Protein AF-A0A9D4EID6-F1 (afdb_monomer_lite)

Foldseek 3Di:
DDDPPPPPPVPPADPVRVVCVVLCLPHDDPVRVVVLCVQCPVQPVHPVNVVVPVSDDDPVCVVVVVVVVVVVD

pLDDT: mean 83.79, std 13.79, range [39.81, 96.62]

Secondary structure (DSSP, 8-state):
---------TTSS-HHHHHHHHTTSS---HHHHHHHHHHTTTGGGSHHHHHHHHTS--HHHHHHHHHHHHHH-

Radius of gyration: 18.32 Å; chains: 1; bounding box: 26×64×33 Å

Sequence (73 aa):
MYAYSNDHDYFSTSHEQNFLNLNKIIKITSEECECIEEQTRGQNTNDQWYEERGKRIQSSNYHRICAATEKTN

InterPro domains:
  IPR011335 Restriction endonuclease type II-like [SSF52980] (31-69)

Organism: Dreissena polymorpha (NCBI:txid45954)

Structure (mmCIF, N/CA/C/O backbone):
data_AF-A0A9D4EID6-F1
#
_entry.id   AF-A0A9D4EID6-F1
#
loop_
_atom_site.group_PDB
_atom_site.id
_atom_site.type_symbol
_atom_site.label_atom_id
_atom_site.label_alt_id
_atom_site.label_comp_id
_atom_site.label_asym_id
_atom_site.la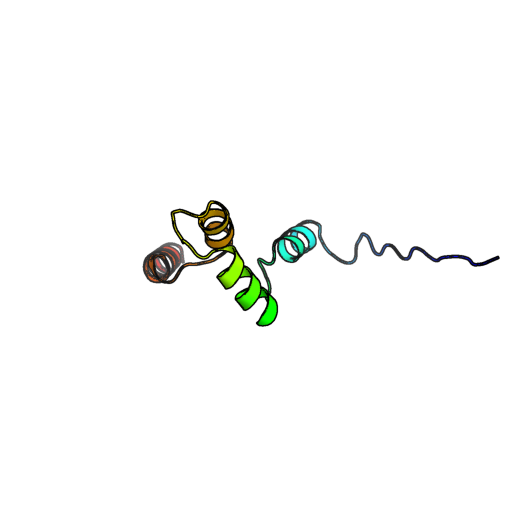bel_entity_id
_atom_site.label_seq_id
_atom_site.pdbx_PDB_ins_code
_atom_site.Cartn_x
_atom_site.Cartn_y
_atom_site.Cartn_z
_atom_site.occupancy
_atom_site.B_iso_or_equiv
_atom_site.auth_seq_id
_atom_site.auth_comp_id
_atom_site.auth_asym_id
_atom_site.auth_atom_id
_atom_site.pdbx_PDB_model_num
ATOM 1 N N . MET A 1 1 ? 9.154 41.924 -15.079 1.00 39.81 1 MET A N 1
ATOM 2 C CA . MET A 1 1 ? 8.517 40.870 -15.893 1.00 39.81 1 MET A CA 1
ATOM 3 C C . MET A 1 1 ? 9.087 39.546 -15.408 1.00 39.81 1 MET A C 1
ATOM 5 O O . MET A 1 1 ? 10.219 39.237 -15.743 1.00 39.81 1 MET A O 1
ATOM 9 N N . TYR A 1 2 ? 8.396 38.854 -14.499 1.00 49.69 2 TYR A N 1
ATOM 10 C CA . TYR A 1 2 ? 8.834 37.536 -14.027 1.00 49.69 2 TYR A CA 1
ATOM 11 C C . TYR A 1 2 ? 8.348 36.502 -15.043 1.00 49.69 2 TYR A C 1
ATOM 13 O O . TYR A 1 2 ? 7.145 36.290 -15.173 1.00 49.69 2 TYR A O 1
ATOM 21 N N . ALA A 1 3 ? 9.267 35.915 -15.804 1.00 54.81 3 ALA A N 1
ATOM 22 C CA . ALA A 1 3 ? 8.966 34.748 -16.618 1.00 54.81 3 ALA A CA 1
ATOM 23 C C . ALA A 1 3 ? 8.987 33.530 -15.685 1.00 54.81 3 ALA A C 1
ATOM 25 O O . ALA A 1 3 ? 10.048 33.090 -15.254 1.00 54.81 3 ALA A O 1
ATOM 26 N N . TYR A 1 4 ? 7.807 33.038 -15.312 1.00 57.75 4 TYR A N 1
ATOM 27 C CA . TYR A 1 4 ? 7.663 31.745 -14.652 1.00 57.75 4 TYR A CA 1
ATOM 28 C C . TYR A 1 4 ? 7.877 30.678 -15.729 1.00 57.75 4 TYR A C 1
ATOM 30 O O . TYR A 1 4 ? 6.982 30.429 -16.538 1.00 57.75 4 TYR A O 1
ATOM 38 N N . SER A 1 5 ? 9.087 30.118 -15.817 1.00 58.81 5 SER A N 1
ATOM 39 C CA . SER A 1 5 ? 9.320 28.951 -16.665 1.00 58.81 5 SER A CA 1
ATOM 40 C C . SER A 1 5 ? 8.581 27.778 -16.034 1.00 58.81 5 SER A C 1
ATOM 42 O O . SER A 1 5 ? 9.037 27.175 -15.065 1.00 58.81 5 SER A O 1
ATOM 44 N N . ASN A 1 6 ? 7.403 27.492 -16.567 1.00 58.62 6 ASN A N 1
ATOM 45 C CA . ASN A 1 6 ? 6.719 26.232 -16.351 1.00 58.62 6 ASN A CA 1
ATOM 46 C C . ASN A 1 6 ? 7.487 25.169 -17.146 1.00 58.62 6 ASN A C 1
ATOM 48 O O . ASN A 1 6 ? 7.136 24.866 -18.286 1.00 58.62 6 ASN A O 1
ATOM 52 N N . ASP A 1 7 ? 8.591 24.690 -16.573 1.00 55.31 7 ASP A N 1
ATOM 53 C CA . ASP A 1 7 ? 9.354 23.561 -17.097 1.00 55.31 7 ASP A CA 1
ATOM 54 C C . ASP A 1 7 ? 8.570 22.287 -16.781 1.00 55.31 7 ASP A C 1
ATOM 56 O O . ASP A 1 7 ? 8.819 21.564 -15.817 1.00 55.31 7 ASP A O 1
ATOM 60 N N . HIS A 1 8 ? 7.479 22.106 -17.519 1.00 59.34 8 HIS A N 1
ATOM 61 C CA . HIS A 1 8 ? 6.681 20.902 -17.427 1.00 59.34 8 HIS A CA 1
ATOM 62 C C . HIS A 1 8 ? 7.382 19.841 -18.254 1.00 59.34 8 HIS A C 1
ATOM 64 O O . HIS A 1 8 ? 7.182 19.735 -19.465 1.00 59.34 8 HIS A O 1
ATOM 70 N N . ASP A 1 9 ? 8.223 19.066 -17.584 1.00 63.50 9 ASP A N 1
ATOM 71 C CA . ASP A 1 9 ? 8.941 17.945 -18.171 1.00 63.50 9 ASP A CA 1
ATOM 72 C C . ASP A 1 9 ? 7.971 16.764 -18.391 1.00 63.50 9 ASP A C 1
ATOM 74 O O . ASP A 1 9 ? 8.050 15.712 -17.752 1.00 63.50 9 ASP A O 1
ATOM 78 N N . TYR A 1 10 ? 6.981 16.972 -19.272 1.00 58.78 10 TYR A N 1
ATOM 79 C CA . TYR A 1 10 ? 5.869 16.057 -19.571 1.00 58.78 10 TYR A CA 1
ATOM 80 C C . TYR A 1 10 ? 6.331 14.690 -20.106 1.00 58.78 10 TYR A C 1
ATOM 82 O O . TYR A 1 10 ? 5.530 13.759 -20.167 1.00 58.78 10 TYR A O 1
ATOM 90 N N . PHE A 1 11 ? 7.607 14.563 -20.483 1.00 60.94 11 PHE A N 1
ATOM 91 C CA . PHE A 1 11 ? 8.214 13.336 -21.000 1.00 60.94 11 PHE A CA 1
ATOM 92 C C . PHE A 1 11 ? 9.240 12.704 -20.049 1.00 60.94 11 PHE A C 1
ATOM 94 O O . PHE A 1 11 ? 9.746 11.625 -20.348 1.00 60.94 11 PHE A O 1
ATOM 101 N N . SER A 1 12 ? 9.529 13.325 -18.900 1.00 71.75 12 SER A N 1
ATOM 102 C CA . SER A 1 12 ? 10.474 12.781 -17.909 1.00 71.75 12 SER A CA 1
ATOM 103 C C . SER A 1 12 ? 9.987 11.487 -17.260 1.00 71.75 12 SER A C 1
ATOM 105 O O . SER A 1 12 ? 10.782 10.638 -16.861 1.00 71.75 12 SER A O 1
ATOM 107 N N . THR A 1 13 ? 8.666 11.342 -17.143 1.00 71.25 13 THR A N 1
ATOM 108 C CA . THR A 1 13 ? 8.024 10.279 -16.376 1.00 71.25 13 THR A CA 1
ATOM 109 C C . THR A 1 13 ? 6.883 9.702 -17.200 1.00 71.25 13 THR A C 1
ATOM 111 O O . THR A 1 13 ? 5.981 10.437 -17.608 1.00 71.25 13 THR A O 1
ATOM 114 N N . SER A 1 14 ? 6.910 8.392 -17.462 1.00 83.19 14 SER A N 1
ATOM 115 C CA . SER A 1 14 ? 5.833 7.748 -18.217 1.00 83.19 14 SER A CA 1
ATOM 116 C C . SER A 1 14 ? 4.502 7.855 -17.461 1.00 83.19 14 SER A C 1
ATOM 118 O O . SER A 1 14 ? 4.469 8.005 -16.234 1.00 83.19 14 SER A O 1
ATOM 120 N N . HIS A 1 15 ? 3.382 7.784 -18.182 1.00 81.00 15 HIS A N 1
ATOM 121 C CA . HIS A 1 15 ? 2.060 7.862 -17.560 1.00 81.00 15 HIS A CA 1
ATOM 122 C C . HIS A 1 15 ? 1.845 6.729 -16.545 1.00 81.00 15 HIS A C 1
ATOM 124 O O . HIS A 1 15 ? 1.276 6.945 -15.476 1.00 81.00 15 HIS A O 1
ATOM 130 N N . GLU A 1 16 ? 2.372 5.542 -16.841 1.00 86.19 16 GLU A N 1
ATOM 131 C CA . GLU A 1 16 ? 2.365 4.389 -15.945 1.00 86.19 16 GLU A CA 1
ATOM 132 C C . GLU A 1 16 ? 3.150 4.693 -14.670 1.00 86.19 16 GLU A C 1
ATOM 134 O O . GLU A 1 16 ? 2.643 4.499 -13.569 1.00 86.19 16 GLU A O 1
ATOM 139 N N . GLN A 1 17 ? 4.362 5.233 -14.800 1.00 84.00 17 GLN A N 1
ATOM 140 C CA . GLN A 1 17 ? 5.197 5.584 -13.656 1.00 84.00 17 GLN A CA 1
ATOM 141 C C . GLN A 1 17 ? 4.513 6.643 -12.775 1.00 84.00 17 GLN A C 1
ATOM 143 O O . GLN A 1 17 ? 4.516 6.527 -11.549 1.00 84.00 17 GLN A O 1
ATOM 148 N N . ASN A 1 18 ? 3.852 7.630 -13.388 1.00 84.56 18 ASN A N 1
ATOM 149 C CA . ASN A 1 18 ? 3.053 8.627 -12.676 1.00 84.56 18 ASN A CA 1
ATOM 150 C C . ASN A 1 18 ? 1.885 7.989 -11.920 1.00 84.56 18 ASN A C 1
ATOM 152 O O . ASN A 1 18 ? 1.711 8.255 -10.733 1.00 84.56 18 ASN A O 1
ATOM 156 N N . PHE A 1 19 ? 1.117 7.112 -12.569 1.00 85.75 19 PHE A N 1
ATOM 157 C CA . PHE A 1 19 ? 0.025 6.385 -11.924 1.00 85.75 19 PHE A CA 1
ATOM 158 C C . PHE A 1 19 ? 0.520 5.563 -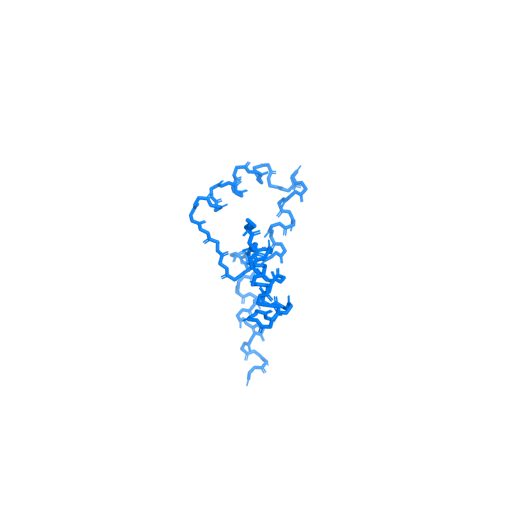10.727 1.00 85.75 19 PHE A C 1
ATOM 160 O O . PHE A 1 19 ? -0.071 5.617 -9.645 1.00 85.75 19 PHE A O 1
ATOM 167 N N . LEU A 1 20 ? 1.622 4.832 -10.896 1.00 86.69 20 LEU A N 1
ATOM 168 C CA . LEU A 1 20 ? 2.194 3.988 -9.852 1.00 86.69 20 LEU A CA 1
ATOM 169 C C . LEU A 1 20 ? 2.729 4.811 -8.667 1.00 86.69 20 LEU A C 1
ATOM 171 O O . LEU A 1 20 ? 2.575 4.395 -7.516 1.00 86.69 20 LEU A O 1
ATOM 175 N N . ASN A 1 21 ? 3.314 5.983 -8.934 1.00 85.62 21 ASN A N 1
ATOM 176 C CA . ASN A 1 21 ? 3.784 6.914 -7.907 1.00 85.62 21 ASN A CA 1
ATOM 177 C C . ASN A 1 21 ? 2.618 7.565 -7.152 1.00 85.62 21 ASN A C 1
ATOM 179 O O . ASN A 1 21 ? 2.607 7.550 -5.923 1.00 85.62 21 ASN A O 1
ATOM 183 N N . LEU A 1 22 ? 1.608 8.074 -7.867 1.00 85.62 22 LEU A N 1
ATOM 184 C CA . LEU A 1 22 ? 0.417 8.695 -7.271 1.00 85.62 22 LEU A CA 1
ATOM 185 C C . LEU A 1 22 ? -0.336 7.728 -6.352 1.00 85.62 22 LEU A C 1
ATOM 187 O O . LEU A 1 22 ? -0.830 8.125 -5.299 1.00 85.62 22 LEU A O 1
ATOM 191 N N . ASN A 1 23 ? -0.387 6.450 -6.726 1.00 85.00 23 ASN A N 1
ATOM 192 C CA . ASN A 1 23 ? -1.047 5.410 -5.940 1.00 85.00 23 ASN A CA 1
ATOM 193 C C . ASN A 1 23 ? -0.132 4.742 -4.900 1.00 85.00 23 ASN A C 1
ATOM 195 O O . ASN A 1 23 ? -0.570 3.803 -4.233 1.00 85.00 23 ASN A O 1
ATOM 199 N N . LYS A 1 24 ? 1.118 5.205 -4.745 1.00 85.12 24 LYS A N 1
ATOM 200 C CA . LYS A 1 24 ? 2.103 4.670 -3.786 1.00 85.12 24 LYS A CA 1
ATOM 201 C C . LYS A 1 24 ? 2.309 3.154 -3.915 1.00 85.12 24 LYS A C 1
ATOM 203 O O . LYS A 1 24 ? 2.378 2.429 -2.918 1.00 85.12 24 LYS A O 1
ATOM 208 N N . ILE A 1 25 ? 2.365 2.675 -5.160 1.00 83.50 25 ILE A N 1
ATOM 209 C CA . ILE A 1 25 ? 2.534 1.253 -5.495 1.00 83.50 25 ILE A CA 1
ATOM 210 C C . ILE A 1 25 ? 4.020 0.867 -5.485 1.00 83.50 25 ILE A C 1
ATOM 212 O O . ILE A 1 25 ? 4.369 -0.206 -5.003 1.00 83.50 25 ILE A O 1
ATOM 216 N N . ILE A 1 26 ? 4.904 1.740 -5.989 1.00 83.50 26 ILE A N 1
ATOM 217 C CA . ILE A 1 26 ? 6.351 1.454 -6.105 1.00 83.50 26 ILE A CA 1
ATOM 218 C C . ILE A 1 26 ? 7.068 1.654 -4.771 1.00 83.50 26 ILE A C 1
ATOM 220 O O . ILE A 1 26 ? 7.942 0.874 -4.397 1.00 83.50 26 ILE A O 1
ATOM 224 N N . LYS A 1 27 ? 6.733 2.739 -4.071 1.00 86.56 27 LYS A N 1
ATOM 225 C CA . LYS A 1 27 ? 7.411 3.162 -2.851 1.00 86.56 27 LYS A CA 1
ATOM 226 C C . LYS A 1 27 ? 6.405 3.777 -1.891 1.00 86.56 27 LYS A C 1
ATOM 228 O O . LYS A 1 27 ? 5.498 4.489 -2.314 1.00 86.56 27 LYS A O 1
ATOM 233 N N . ILE A 1 28 ? 6.617 3.498 -0.614 1.00 90.62 28 ILE A N 1
ATOM 234 C CA . ILE A 1 28 ? 5.912 4.094 0.512 1.00 90.62 28 ILE A CA 1
ATOM 235 C C . ILE A 1 28 ? 6.946 4.420 1.593 1.00 90.62 28 ILE A C 1
ATOM 237 O O . ILE A 1 28 ? 7.879 3.636 1.802 1.00 90.62 28 ILE A O 1
ATOM 241 N N . THR A 1 29 ? 6.849 5.590 2.219 1.00 93.06 29 THR A N 1
ATOM 242 C CA . THR A 1 29 ? 7.722 5.952 3.346 1.00 93.06 29 THR A CA 1
ATOM 243 C C . THR A 1 29 ? 7.199 5.376 4.661 1.00 93.06 29 THR A C 1
ATOM 245 O O . THR A 1 29 ? 6.063 4.911 4.742 1.00 93.06 29 THR A O 1
ATOM 248 N N . SER A 1 30 ? 8.023 5.388 5.710 1.00 94.38 30 SER A N 1
ATOM 249 C CA . SER A 1 30 ? 7.600 4.919 7.034 1.00 94.38 30 SER A CA 1
ATOM 250 C C . SER A 1 30 ? 6.444 5.751 7.587 1.00 94.38 30 SER A C 1
ATOM 252 O O . SER A 1 30 ? 5.479 5.188 8.090 1.00 94.38 30 SER A O 1
ATOM 254 N N . GLU A 1 31 ? 6.493 7.072 7.412 1.00 95.44 31 GLU A N 1
ATOM 255 C CA . GLU A 1 31 ? 5.429 7.981 7.845 1.00 95.44 31 GLU A CA 1
ATOM 256 C C . GLU A 1 31 ? 4.118 7.686 7.104 1.00 95.44 31 GLU A C 1
ATOM 258 O O . GLU A 1 31 ? 3.039 7.681 7.687 1.00 95.44 31 GLU A O 1
ATOM 263 N N . GLU A 1 32 ? 4.196 7.377 5.808 1.00 93.00 32 GLU A N 1
ATOM 264 C CA . GLU A 1 32 ? 3.022 6.994 5.027 1.00 93.00 32 GLU A CA 1
ATOM 265 C C . GLU A 1 32 ? 2.461 5.633 5.450 1.00 93.00 32 GLU A C 1
ATOM 267 O O . GLU A 1 32 ? 1.243 5.460 5.453 1.00 93.00 32 GLU A O 1
ATOM 272 N N . CYS A 1 33 ? 3.320 4.679 5.823 1.00 93.12 33 CYS A N 1
ATOM 273 C CA . CYS A 1 33 ? 2.887 3.406 6.399 1.00 93.12 33 CYS A CA 1
ATOM 274 C C . CYS A 1 33 ? 2.112 3.623 7.702 1.00 93.12 33 CYS A C 1
ATOM 276 O O . CYS A 1 33 ? 1.068 3.003 7.892 1.00 93.12 33 CYS A O 1
ATOM 278 N N . GLU A 1 34 ? 2.600 4.507 8.572 1.00 96.44 34 GLU A N 1
ATOM 279 C CA . GLU A 1 34 ? 1.926 4.866 9.823 1.00 96.44 34 GLU A CA 1
ATOM 280 C C . GLU A 1 34 ? 0.569 5.522 9.547 1.00 96.44 34 GLU A C 1
ATOM 282 O O . GLU A 1 34 ? -0.445 5.079 10.082 1.00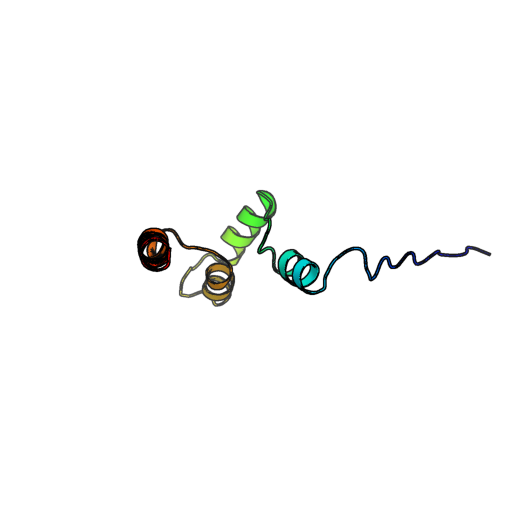 96.44 34 GLU A O 1
ATOM 287 N N . CYS A 1 35 ? 0.506 6.493 8.629 1.00 95.25 35 CYS A N 1
ATOM 288 C CA . CYS A 1 35 ? -0.763 7.110 8.242 1.00 95.25 35 CYS A CA 1
ATOM 289 C C . CYS A 1 35 ? -1.766 6.092 7.679 1.00 95.25 35 CYS A C 1
ATOM 291 O O . CYS A 1 35 ? -2.948 6.158 8.010 1.00 95.25 35 CYS A O 1
ATOM 293 N N . ILE A 1 36 ? -1.321 5.155 6.835 1.00 93.81 36 ILE A N 1
ATOM 294 C CA . ILE A 1 36 ? -2.197 4.107 6.293 1.00 93.81 36 ILE A CA 1
ATOM 295 C C . ILE A 1 36 ? -2.673 3.173 7.404 1.00 93.81 36 ILE A C 1
ATOM 297 O O . ILE A 1 36 ? -3.844 2.799 7.410 1.00 93.81 36 ILE A O 1
ATOM 301 N N . GLU A 1 37 ? -1.808 2.793 8.348 1.00 95.12 37 GLU A N 1
ATOM 302 C CA . GLU A 1 37 ? -2.219 1.983 9.498 1.00 95.12 37 GLU A CA 1
ATOM 303 C C . GLU A 1 37 ? -3.343 2.682 10.257 1.00 95.12 37 GLU A C 1
ATOM 305 O O . GLU A 1 37 ? -4.413 2.097 10.415 1.00 95.12 37 GLU A O 1
ATOM 310 N N . GLU A 1 38 ? -3.144 3.947 10.626 1.00 96.62 38 GLU A N 1
ATOM 311 C CA . GLU A 1 38 ? -4.123 4.736 11.370 1.00 96.62 38 GLU A CA 1
ATOM 312 C C . GLU A 1 38 ? -5.450 4.878 10.620 1.00 96.62 38 GLU A C 1
ATOM 314 O O . GLU A 1 38 ? -6.518 4.659 11.199 1.00 96.62 38 GLU A O 1
ATOM 319 N N . GLN A 1 39 ? -5.385 5.203 9.327 1.00 94.62 39 GLN A N 1
ATOM 320 C CA . GLN A 1 39 ? -6.553 5.398 8.466 1.00 94.62 39 GLN A CA 1
ATOM 321 C C . GLN A 1 39 ? -7.330 4.111 8.224 1.00 94.62 39 GLN A C 1
ATOM 323 O O . GLN A 1 39 ? -8.540 4.159 8.027 1.00 94.62 39 GLN A O 1
ATOM 328 N N . THR A 1 40 ? -6.656 2.963 8.261 1.00 95.81 40 THR A N 1
ATOM 329 C CA . THR A 1 40 ? -7.259 1.664 7.951 1.00 95.81 40 THR A CA 1
ATOM 330 C C . THR A 1 40 ? -7.566 0.817 9.195 1.00 95.81 40 THR A C 1
ATOM 332 O O . THR A 1 40 ? -7.993 -0.340 9.082 1.00 95.81 40 THR A O 1
ATOM 335 N N . ARG A 1 41 ? -7.439 1.395 10.403 1.00 94.75 41 ARG A N 1
ATOM 336 C CA . ARG A 1 41 ? -7.912 0.774 11.654 1.00 94.75 41 ARG A CA 1
ATOM 337 C C . ARG A 1 41 ? -9.389 0.383 11.541 1.00 94.75 41 ARG A C 1
ATOM 339 O O . ARG A 1 41 ? -10.190 1.061 10.902 1.00 94.75 41 ARG A O 1
ATOM 346 N N . GLY A 1 42 ? -9.745 -0.746 12.154 1.00 92.50 42 GLY A N 1
ATOM 347 C CA . GLY A 1 42 ? -11.050 -1.400 11.963 1.00 92.50 42 GLY A CA 1
ATOM 348 C C . GLY A 1 42 ? -11.051 -2.469 10.864 1.00 92.50 42 GLY A C 1
ATOM 349 O O . GLY A 1 42 ? -11.961 -3.289 10.812 1.00 92.50 42 GLY A O 1
ATOM 350 N N . GLN A 1 43 ? -9.989 -2.548 10.056 1.00 93.00 43 GLN A N 1
ATOM 351 C CA . GLN A 1 43 ? -9.767 -3.630 9.096 1.00 93.00 43 GLN A CA 1
ATOM 352 C C . GLN A 1 43 ? -10.970 -3.842 8.161 1.00 93.00 43 GLN A C 1
ATOM 354 O O . GLN A 1 43 ? -11.347 -2.951 7.417 1.00 93.00 43 GLN A O 1
ATOM 359 N N . ASN A 1 44 ? -11.604 -5.015 8.193 1.00 92.94 44 ASN A N 1
ATOM 360 C CA . ASN A 1 44 ? -12.700 -5.375 7.298 1.00 92.94 44 ASN A CA 1
ATOM 361 C C . ASN A 1 44 ? -13.966 -4.520 7.463 1.00 92.94 44 ASN A C 1
ATOM 363 O O . ASN A 1 44 ? -14.826 -4.586 6.588 1.00 92.94 44 ASN A O 1
ATOM 367 N N . THR A 1 45 ? -14.102 -3.764 8.556 1.00 95.06 45 THR A N 1
ATOM 368 C CA . THR A 1 45 ? -15.201 -2.806 8.749 1.00 95.06 45 THR A CA 1
ATOM 369 C C . THR A 1 45 ? -14.867 -1.407 8.234 1.00 95.06 45 THR A C 1
ATOM 371 O O . THR A 1 45 ? -15.679 -0.500 8.387 1.00 95.06 45 THR A O 1
ATOM 374 N N . ASN A 1 46 ? -13.666 -1.212 7.691 1.00 94.25 46 ASN A N 1
ATOM 375 C CA . ASN A 1 46 ? -13.199 0.039 7.120 1.00 94.25 46 ASN A CA 1
ATOM 376 C C . ASN A 1 46 ? -13.059 -0.125 5.604 1.00 94.25 46 ASN A C 1
ATOM 378 O O . ASN A 1 46 ? -12.292 -0.964 5.131 1.00 94.25 46 ASN A O 1
ATOM 382 N N . ASP A 1 47 ? -13.777 0.688 4.837 1.00 92.38 47 ASP A N 1
ATOM 383 C CA . ASP A 1 47 ? -13.788 0.588 3.376 1.00 92.38 47 ASP A CA 1
ATOM 384 C C . ASP A 1 47 ? -12.387 0.796 2.767 1.00 92.38 47 ASP A C 1
ATOM 386 O O . ASP A 1 47 ? -12.009 0.107 1.815 1.00 92.38 47 ASP A O 1
ATOM 390 N N . GLN A 1 48 ? -11.556 1.647 3.382 1.00 92.81 48 GLN A N 1
ATOM 391 C CA . GLN A 1 48 ? -10.188 1.926 2.923 1.00 92.81 48 GLN A CA 1
ATOM 392 C C . GLN A 1 48 ? -9.239 0.732 3.098 1.00 92.81 48 GLN A C 1
ATOM 394 O O . GLN A 1 48 ? -8.229 0.626 2.400 1.00 92.81 48 GLN A O 1
ATOM 399 N N . TRP A 1 49 ? -9.5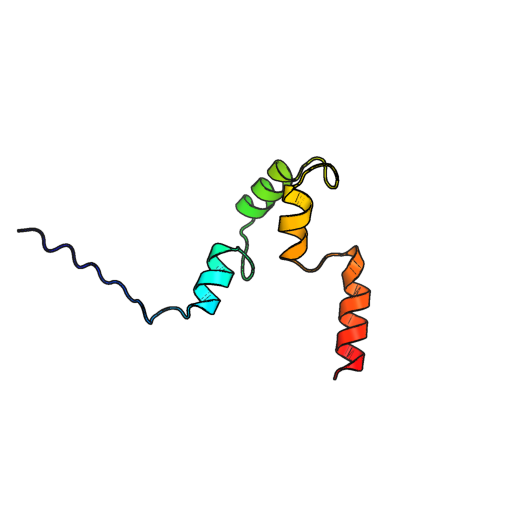57 -0.208 3.994 1.00 94.25 49 TRP A N 1
ATOM 400 C CA . TRP A 1 49 ? -8.736 -1.400 4.213 1.00 94.25 49 TRP A CA 1
ATOM 401 C C . TRP A 1 49 ? -8.647 -2.267 2.958 1.00 94.25 49 TRP A C 1
ATOM 403 O O . TRP A 1 49 ? -7.575 -2.772 2.621 1.00 94.25 49 TRP A O 1
ATOM 413 N N . TYR A 1 50 ? -9.759 -2.441 2.239 1.00 92.00 50 TYR A N 1
ATOM 414 C CA . TYR A 1 50 ? -9.764 -3.240 1.014 1.00 92.00 50 TYR A CA 1
ATOM 415 C C . TYR A 1 50 ? -9.017 -2.542 -0.123 1.00 92.00 50 TYR A C 1
ATOM 417 O O . TYR A 1 50 ? -8.268 -3.205 -0.844 1.00 92.00 50 TYR A O 1
ATOM 425 N N . GLU A 1 51 ? -9.162 -1.221 -0.243 1.00 91.75 51 GLU A N 1
ATOM 426 C CA . GLU A 1 51 ? -8.449 -0.424 -1.245 1.00 91.75 51 GLU A CA 1
ATOM 427 C C . GLU A 1 51 ? -6.930 -0.510 -1.057 1.00 91.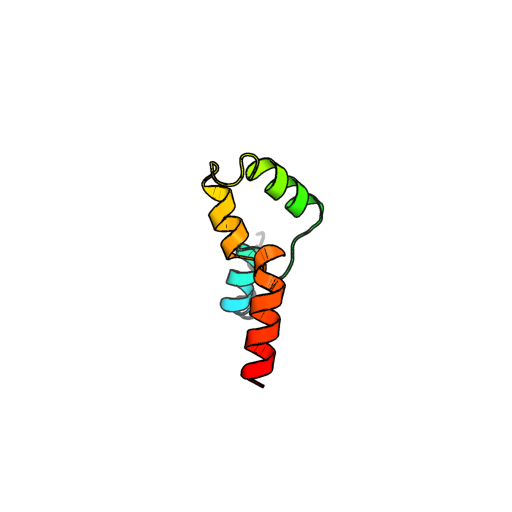75 51 GLU A C 1
ATOM 429 O O . GLU A 1 51 ? -6.200 -0.818 -2.003 1.00 91.75 51 GLU A O 1
ATOM 434 N N . GLU A 1 52 ? -6.436 -0.322 0.169 1.00 92.81 52 GLU A N 1
ATOM 435 C CA . GLU A 1 52 ? -4.999 -0.381 0.456 1.00 92.81 52 GLU A CA 1
ATOM 436 C C . GLU A 1 52 ? -4.419 -1.793 0.328 1.00 92.81 52 GLU A C 1
ATOM 438 O O . GLU A 1 52 ? -3.264 -1.966 -0.085 1.00 92.81 52 GLU A O 1
ATOM 443 N N . ARG A 1 53 ? -5.227 -2.823 0.607 1.00 92.31 53 ARG A N 1
ATOM 444 C CA . ARG A 1 53 ? -4.842 -4.224 0.390 1.00 92.31 53 ARG A CA 1
ATOM 445 C C . ARG A 1 53 ? -4.757 -4.598 -1.080 1.00 92.31 53 ARG A C 1
ATOM 447 O O . ARG A 1 53 ? -3.891 -5.393 -1.432 1.00 92.31 53 ARG A O 1
ATOM 454 N N . GLY A 1 54 ? -5.616 -4.036 -1.931 1.00 89.81 54 GLY A N 1
ATOM 455 C CA . GLY A 1 54 ? -5.596 -4.277 -3.377 1.00 89.81 54 GLY A CA 1
ATOM 456 C C . GLY A 1 54 ? -4.315 -3.785 -4.054 1.00 89.81 54 GLY A C 1
ATOM 457 O O . GLY A 1 54 ? -3.904 -4.333 -5.073 1.00 89.81 54 GLY A O 1
ATOM 458 N N . LYS A 1 55 ? -3.641 -2.799 -3.455 1.00 90.44 55 LYS A N 1
ATOM 459 C CA . LYS A 1 55 ? -2.399 -2.215 -3.976 1.00 90.44 55 LYS A CA 1
ATOM 460 C C . LYS A 1 55 ? -1.154 -3.064 -3.683 1.00 90.44 55 LYS A C 1
ATOM 462 O O . LYS A 1 55 ? -0.096 -2.776 -4.237 1.00 90.44 55 LYS A O 1
ATOM 467 N N . ARG A 1 56 ? -1.225 -4.054 -2.776 1.00 87.69 56 ARG A N 1
ATOM 468 C CA . ARG A 1 56 ? -0.033 -4.707 -2.194 1.00 87.69 56 ARG A CA 1
ATOM 469 C C . ARG A 1 56 ? -0.198 -6.207 -1.992 1.00 87.69 56 ARG A C 1
ATOM 471 O O . ARG A 1 56 ? -1.259 -6.694 -1.606 1.00 87.69 56 ARG A O 1
ATOM 478 N N . ILE A 1 57 ? 0.905 -6.934 -2.162 1.00 90.38 57 ILE A N 1
ATOM 479 C CA . ILE A 1 57 ? 1.002 -8.344 -1.773 1.00 90.38 57 ILE A CA 1
ATOM 480 C C . ILE A 1 57 ? 0.774 -8.464 -0.264 1.00 90.38 57 ILE A C 1
ATOM 482 O O . ILE A 1 57 ? 1.310 -7.689 0.525 1.00 90.38 57 ILE A O 1
ATOM 486 N N . GLN A 1 58 ? -0.030 -9.446 0.132 1.00 93.06 58 GLN A N 1
ATOM 487 C CA . GLN A 1 58 ? -0.412 -9.666 1.519 1.00 93.06 58 GLN A CA 1
ATOM 488 C C . GLN A 1 58 ? 0.328 -10.883 2.069 1.00 93.06 58 GLN A C 1
ATOM 490 O O . GLN A 1 58 ? 0.506 -11.887 1.384 1.00 93.06 58 GLN A O 1
ATOM 495 N N . SER A 1 59 ? 0.691 -10.855 3.348 1.00 92.44 59 SER A N 1
ATOM 496 C CA . SER A 1 59 ? 1.327 -12.010 4.003 1.00 92.44 59 SER A CA 1
ATOM 497 C C . SER A 1 59 ? 0.495 -13.294 3.863 1.00 92.44 59 SER A C 1
ATOM 499 O O . SER A 1 59 ? 1.026 -14.364 3.580 1.00 92.44 59 SER A O 1
ATOM 501 N N . SER A 1 60 ? -0.830 -13.174 3.967 1.00 92.88 60 SER A N 1
ATOM 502 C CA . SER A 1 60 ? -1.786 -14.283 3.840 1.00 92.88 60 SER A CA 1
ATOM 503 C C . SER A 1 60 ? -1.881 -14.902 2.442 1.00 92.88 60 SER A C 1
ATOM 505 O O . SER A 1 60 ? -2.287 -16.058 2.327 1.00 92.88 60 SER A O 1
ATOM 507 N N . ASN A 1 61 ? -1.525 -14.178 1.375 1.00 90.81 61 ASN A N 1
ATOM 508 C CA . ASN A 1 61 ? -1.560 -14.700 0.004 1.00 90.81 61 ASN A CA 1
ATOM 509 C C . ASN A 1 61 ? -0.167 -14.892 -0.617 1.00 90.81 61 ASN A C 1
ATOM 511 O O . ASN A 1 61 ? -0.074 -1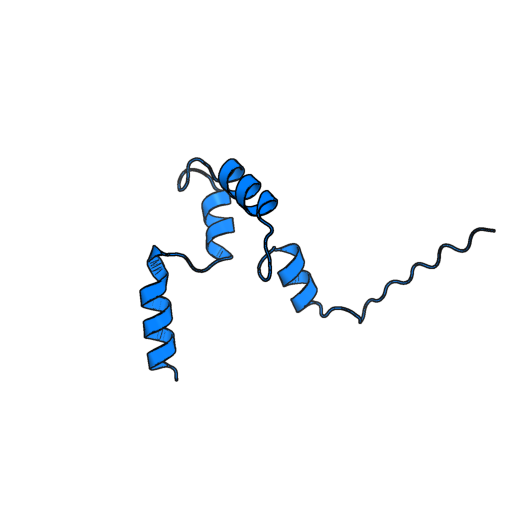5.470 -1.699 1.00 90.81 61 ASN A O 1
ATOM 515 N N . TYR A 1 62 ? 0.897 -14.502 0.090 1.00 93.19 62 TYR A N 1
ATOM 516 C CA . TYR A 1 62 ? 2.278 -14.565 -0.382 1.00 93.19 62 TYR A CA 1
ATOM 517 C C . TYR A 1 62 ? 2.676 -15.953 -0.899 1.00 93.19 62 TYR A C 1
ATOM 519 O O . TYR A 1 62 ? 3.111 -16.082 -2.039 1.00 93.19 62 TYR A O 1
ATOM 527 N N . HIS A 1 63 ? 2.434 -17.013 -0.119 1.00 92.31 63 HIS A N 1
ATOM 528 C CA . HIS A 1 63 ? 2.770 -18.381 -0.534 1.00 92.31 63 HIS A CA 1
ATOM 529 C C . HIS A 1 63 ? 2.084 -18.788 -1.848 1.00 92.31 63 HIS A C 1
ATOM 531 O O . HIS A 1 63 ? 2.707 -19.391 -2.718 1.00 92.31 63 HIS A O 1
ATOM 537 N N . ARG A 1 64 ? 0.806 -18.422 -2.017 1.00 90.88 64 ARG A N 1
ATOM 538 C CA . ARG A 1 64 ? 0.046 -18.717 -3.242 1.00 90.88 64 ARG A CA 1
ATOM 539 C C . ARG A 1 64 ? 0.628 -17.986 -4.448 1.00 90.88 64 ARG A C 1
ATOM 541 O O . ARG A 1 64 ? 0.642 -18.554 -5.533 1.00 90.88 64 ARG A O 1
ATOM 548 N N . ILE A 1 65 ? 1.092 -16.753 -4.251 1.00 89.44 65 ILE A N 1
ATOM 549 C CA . ILE A 1 65 ? 1.727 -15.950 -5.298 1.00 89.44 65 ILE A CA 1
ATOM 550 C C . ILE A 1 65 ? 3.061 -16.584 -5.698 1.00 89.44 65 ILE A C 1
ATOM 552 O O . ILE A 1 65 ? 3.252 -16.855 -6.878 1.00 89.44 65 ILE A O 1
ATOM 556 N N . CYS A 1 66 ? 3.931 -16.917 -4.739 1.00 91.75 66 CYS A N 1
ATOM 557 C CA . CYS A 1 66 ? 5.205 -17.587 -5.024 1.00 91.75 66 CYS A CA 1
ATOM 558 C C . CYS A 1 66 ? 5.005 -18.902 -5.791 1.00 91.75 66 CYS A C 1
ATOM 560 O O . CYS A 1 66 ? 5.603 -19.096 -6.846 1.00 91.75 66 CYS A O 1
ATOM 562 N N . ALA A 1 67 ? 4.099 -19.761 -5.315 1.00 91.12 67 ALA A N 1
ATOM 563 C CA . ALA A 1 67 ? 3.815 -21.042 -5.955 1.00 91.12 67 ALA A CA 1
ATOM 564 C C . ALA A 1 67 ? 3.207 -20.898 -7.365 1.00 91.12 67 ALA A C 1
ATOM 566 O O . ALA A 1 67 ? 3.381 -21.777 -8.205 1.00 91.12 67 ALA A O 1
ATOM 567 N N . ALA A 1 68 ? 2.463 -19.821 -7.640 1.00 89.94 68 ALA A N 1
ATOM 568 C CA . ALA A 1 68 ? 1.946 -19.539 -8.979 1.00 89.94 68 ALA A CA 1
ATOM 569 C C . ALA A 1 68 ? 3.058 -19.067 -9.928 1.00 89.94 68 ALA A C 1
ATOM 571 O O . ALA A 1 68 ? 3.116 -19.521 -11.072 1.00 89.94 68 ALA A O 1
ATOM 572 N N . THR A 1 69 ? 3.964 -18.214 -9.445 1.00 86.06 69 THR A N 1
ATOM 573 C CA . THR A 1 69 ? 5.134 -17.755 -10.205 1.00 86.06 69 THR A CA 1
ATOM 574 C C . THR A 1 69 ? 6.039 -18.926 -10.589 1.00 86.06 69 THR A C 1
ATOM 576 O O . THR A 1 69 ? 6.423 -19.037 -11.747 1.00 86.06 69 THR A O 1
ATOM 579 N N . GLU A 1 70 ? 6.308 -19.851 -9.662 1.00 81.06 70 GLU A N 1
ATOM 580 C CA . GLU A 1 70 ? 7.115 -21.056 -9.925 1.00 81.06 70 GLU A CA 1
ATOM 581 C C . GLU A 1 70 ? 6.519 -21.974 -10.998 1.00 81.06 70 GLU A C 1
ATOM 583 O O . GLU A 1 70 ? 7.261 -22.643 -11.702 1.00 81.06 70 GLU A O 1
ATOM 588 N N . LYS A 1 71 ? 5.188 -22.012 -11.143 1.00 75.25 71 LYS A N 1
ATOM 589 C CA . LYS A 1 71 ? 4.506 -22.815 -12.175 1.00 75.25 71 LYS A CA 1
ATOM 590 C C . LYS A 1 71 ? 4.477 -22.155 -13.552 1.00 75.25 71 LYS A C 1
ATOM 592 O O . LYS A 1 71 ? 4.120 -22.820 -14.521 1.00 75.25 71 LYS A O 1
ATOM 597 N N . THR A 1 72 ? 4.733 -20.850 -13.610 1.00 70.88 72 THR A N 1
ATOM 598 C CA . THR A 1 72 ? 4.654 -20.049 -14.842 1.00 70.88 72 THR A CA 1
ATOM 599 C C . THR A 1 72 ? 6.039 -19.814 -15.461 1.00 70.88 72 THR A C 1
ATOM 601 O O . THR A 1 72 ? 6.115 -19.468 -16.637 1.00 70.88 72 THR A O 1
ATOM 604 N N . ASN A 1 73 ? 7.108 -20.015 -14.682 1.00 52.88 73 ASN A N 1
ATOM 605 C CA . ASN A 1 73 ? 8.506 -20.021 -15.129 1.00 52.88 73 ASN A CA 1
ATOM 606 C C . ASN A 1 73 ? 8.937 -21.408 -15.617 1.00 52.88 73 ASN A C 1
ATOM 608 O O . ASN A 1 73 ? 9.806 -21.450 -16.514 1.00 52.88 73 ASN A O 1
#

=== Feature glossary ===
Legend for the data blocks above and below:

— What the protein is —

The amino-acid sequence is the protein's primary structure: the linear order of residues from the N-terminus to the C-terminus, written in one-letter code. Everything else here — the 3D coordinates, the secondary structure, the domain annotations — is ultimately a consequence of this string.

Database cross-references. InterPro integrates a dozen domain/family signature databases into unified entries with residue-range hits. GO terms attach function/process/location labels with evidence codes. CATH codes position the fold in a four-level structural taxonomy. Organism is the NCBI-taxonomy species name.

— Where its atoms are —

The mmCIF block holds the 3D Cartesian coordinates of each backbone atom (N, Cα, C, O) in ångströms. mmCIF is the PDB's canonical archive format — a tagged-loop text representation of the atomic model.

The six renders are orthographic views along the three Cartesian axes in both directions. Representation (cartoon, sticks, or surface) and color scheme (sequence-rainbow or by-chain) vary across proteins so the training set covers all the common visualization conventions.

— Local backbone conformation —

Secondary structure is the local, repeating backbone conformation. DSSP classifies it into eight states by reading the hydrogen-bond network: three helix types (H, G, I), two β types (E, B), two non-regular types (T, S), and unstructured coil (-).

SS3 is a coarse helix/strand/coil call (letters a/b/c) made by the P-SEA algorithm from inter-Cα distances and dihedrals. It is less detailed than DSSP but needs only Cα positions.

Backbone dihedral angles. Every residue except chain termini has a φ (preceding-C → N → Cα → C) and a ψ (N → Cα → C → next-N). They are reported in degrees following the IUPAC sign convention. Secondary structure is essentially a statement about which (φ, ψ) basin each residue occupies.

— Global shape and packing —

The geometric summary reports three shape descriptors. Rg (radius of gyration) measures how spread out the Cα atoms are about their centre of mass; compact globular proteins have small Rg, elongated or unfolded ones large. Cα contacts (<8 Å, |i−j|>4) count long-range residue pairs in spatial proximity — high for tightly packed folds, near zero for rods or random coil. The bounding-box extents give the protein's footprint along x, y, z in Å.

Solvent accessibility: the surface area of each residue that a 1.4 Å water probe can touch, in Å². When only backbone atoms are present the absolute values are lower than full-atom SASA (side chains contribute most of the area) and are flagged as backbone-only.

Plot images: a contact map (which residues are close in 3D, as an N×N binary image), a Ramachandran scatter (backbone torsion angles, revealing secondary-structure composition at a glance), and — for AlphaFold structures — a PAE heatmap (pairwise prediction confidence).

— Structural neighborhood —

Foldseek's 3Di representation compresses backbone geometry into a per-residue letter drawn from a learned twenty-state alphabet. It captures the tertiary interaction pattern around each residue — which residues are packed against it in space, regardless of where they are in sequence.

Structural nearest neighbors (via Foldseek easy-search vs the PDB). Reported per hit: target PDB id, E-value, and alignment TM-score. A TM-score above ~0.5 is the conventional threshold for 'same fold'.

— Confidence and disorder —

pLDDT (predicted Local Distance Difference Test) is AlphaFold's per-residue confidence score, ranging from 0 to 100. Values above 90 indicate high confidence (typically well-packed cores); 70–90 is confident; 50–70 low confidence; below 50 usually means the region is disordered or the prediction is unreliable there. AlphaFold stores pLDDT in the mmCIF B-factor column.

For experimental (PDB) structures, the B-factor (temperature factor) quantifies the positional spread of each atom in the crystal — a combination of thermal vibration and static disorder — in units of Å². High B-factors mark flexible loops or poorly resolved regions; low B-factors mark the rigid, well-ordered core.

Predicted Aligned Error (PAE) is an AlphaFold confidence matrix: entry (i, j) is the expected error in the position of residue j, in ångströms, when the prediction is superimposed on the true structure at residue i. Low PAE within a block of residues means that block is internally rigid and well-predicted; high PAE between two blocks means their relative placement is uncertain even if each block individually is confident.